Protein AF-A0A9X4FIJ9-F1 (afdb_monomer_lite)

Foldseek 3Di:
DDPVVVVVVVVVCVPVVVVVVVVVVVVVVVVVVVVVVVVVVVVVVVVVVVVVVVVVVVVVVVLVVVLCPDPLVVPDDPQADACPPPDDDDDDQCPGDPSSNSSQVSQVVVCVVCVVDPGRKDADPNRHIHD

Radius of gyration: 35.22 Å; chains: 1; bounding box: 69×23×96 Å

Organism: NCBI:txid28171

Secondary structure (DSSP, 8-state):
--HHHHHHHHHHHHHHHHHHHHHHHHHHHHHHHHHHHHHHHHHHHHHHHHHHHHHHHHHHHHHHHHHHTSTTGGG--TTSPB-TTS-S----TTTS-HHHHHHHHHHHHHHHH-TT-S---EE-TTSBEE-

pLDDT: mean 93.38, std 5.25, range [64.75, 98.62]

Sequence (131 aa):
MKIKSKLLLGLVSATIIPVAIVSTVMVMNLRAQAVGDFIERSHGEMSQVDNAIAIYFSGIEQNVKMLANSPSLQKVDSSITQYIDKQSVTMTPDQNGIVERGIYQQLDLMGKSHKGYAYVYMGTREGGYIQ

Structure (mmCIF, N/CA/C/O backbone):
data_AF-A0A9X4FIJ9-F1
#
_entry.id   AF-A0A9X4FIJ9-F1
#
loop_
_atom_site.group_PDB
_atom_site.id
_atom_site.type_symbol
_atom_site.label_atom_id
_atom_site.label_alt_id
_atom_site.label_comp_id
_atom_site.label_asym_id
_atom_site.label_entity_id
_atom_site.label_seq_id
_atom_site.pdbx_PDB_ins_code
_atom_site.Cartn_x
_atom_site.Cartn_y
_atom_site.Cartn_z
_atom_site.occupancy
_atom_site.B_iso_or_equiv
_atom_site.auth_seq_id
_atom_site.auth_comp_id
_atom_site.auth_asym_id
_atom_site.auth_atom_id
_atom_site.pdbx_PDB_model_num
ATOM 1 N N . MET A 1 1 ? -48.982 -4.668 54.105 1.00 64.75 1 MET A N 1
ATOM 2 C CA . MET A 1 1 ? -47.579 -5.043 54.424 1.00 64.75 1 MET A CA 1
ATOM 3 C C . MET A 1 1 ? -47.303 -4.786 55.902 1.00 64.75 1 MET A C 1
ATOM 5 O O . MET A 1 1 ? -47.735 -3.756 56.403 1.00 64.75 1 MET A O 1
ATOM 9 N N . LYS A 1 2 ? -46.610 -5.695 56.604 1.00 86.56 2 LYS A N 1
ATOM 10 C CA . LYS A 1 2 ? -46.234 -5.514 58.023 1.00 86.56 2 LYS A CA 1
ATOM 11 C C . LYS A 1 2 ? -45.117 -4.460 58.151 1.00 86.56 2 LYS A C 1
ATOM 13 O O . LYS A 1 2 ? -44.242 -4.410 57.291 1.00 86.56 2 LYS A O 1
ATOM 18 N N . ILE A 1 3 ? -45.102 -3.665 59.225 1.00 85.56 3 ILE A N 1
ATOM 19 C CA . ILE A 1 3 ? -44.111 -2.593 59.495 1.00 85.56 3 ILE A CA 1
ATOM 20 C C . ILE A 1 3 ? -42.654 -3.052 59.330 1.00 85.56 3 ILE A C 1
ATOM 22 O O . ILE A 1 3 ? -41.863 -2.351 58.704 1.00 85.56 3 ILE A O 1
ATOM 26 N N . LYS A 1 4 ? -42.326 -4.270 59.785 1.00 83.06 4 LYS A N 1
ATOM 27 C CA . LYS A 1 4 ? -40.994 -4.872 59.602 1.00 83.06 4 LYS A CA 1
ATOM 28 C C . LYS A 1 4 ? -40.551 -4.907 58.135 1.00 83.06 4 LYS A C 1
ATOM 30 O O . LYS A 1 4 ? -39.404 -4.604 57.848 1.00 83.06 4 LYS A O 1
ATOM 35 N N . SER A 1 5 ? -41.457 -5.226 57.208 1.00 83.81 5 SER A N 1
ATOM 36 C CA . SER A 1 5 ? -41.148 -5.303 55.775 1.00 83.81 5 SER A CA 1
ATOM 37 C C . SER A 1 5 ? -40.903 -3.922 55.161 1.00 83.81 5 SER A C 1
ATOM 39 O O . SER A 1 5 ? -39.988 -3.795 54.359 1.00 83.81 5 SER A O 1
ATOM 41 N N . LYS A 1 6 ? -41.637 -2.877 55.580 1.00 84.81 6 LYS A N 1
ATOM 42 C CA . LYS A 1 6 ? -41.381 -1.489 55.138 1.00 84.81 6 LYS A CA 1
ATOM 43 C C . LYS A 1 6 ? -39.997 -0.995 55.567 1.00 84.81 6 LYS A C 1
ATOM 45 O O . LYS A 1 6 ? -39.301 -0.374 54.772 1.00 84.81 6 LYS A O 1
ATOM 50 N N . LEU A 1 7 ? -39.608 -1.290 56.807 1.00 88.69 7 LEU A N 1
ATOM 51 C CA . LEU A 1 7 ? -38.327 -0.865 57.379 1.00 88.69 7 LEU A CA 1
ATOM 52 C C . LEU A 1 7 ? -37.145 -1.567 56.687 1.00 88.69 7 LEU A C 1
ATOM 54 O O . LEU A 1 7 ? -36.160 -0.923 56.338 1.00 88.69 7 LEU A O 1
ATOM 58 N N . LEU A 1 8 ? -37.296 -2.865 56.401 1.00 91.00 8 LEU A N 1
ATOM 59 C CA . LEU A 1 8 ? -36.307 -3.656 55.662 1.00 91.00 8 LEU A CA 1
ATOM 60 C C . LEU A 1 8 ? -36.167 -3.190 54.206 1.00 91.00 8 LEU A C 1
ATOM 62 O O . LEU A 1 8 ? -35.050 -3.043 53.721 1.00 91.00 8 LEU A O 1
ATOM 66 N N . LEU A 1 9 ? -37.284 -2.900 53.527 1.00 90.94 9 LEU A N 1
ATOM 67 C CA . LEU A 1 9 ? -37.259 -2.382 52.156 1.00 90.94 9 LEU A CA 1
ATOM 68 C C . LEU A 1 9 ? -36.573 -1.015 52.079 1.00 90.94 9 LEU A C 1
ATOM 70 O O . LEU A 1 9 ? -35.780 -0.793 51.170 1.00 90.94 9 LEU A O 1
ATOM 74 N N . GLY A 1 10 ? -36.849 -0.118 53.030 1.00 90.62 10 GLY A N 1
ATOM 75 C CA . GLY A 1 10 ? -36.204 1.195 53.099 1.00 90.62 10 GLY A CA 1
ATOM 76 C C . GLY A 1 10 ? -34.685 1.093 53.254 1.00 90.62 10 GLY A C 1
ATOM 77 O O . GLY A 1 10 ? -33.954 1.738 52.508 1.00 90.62 10 GLY A O 1
ATOM 78 N N . LEU A 1 11 ? -34.213 0.225 54.156 1.00 91.00 11 LEU A N 1
ATOM 79 C CA . LEU A 1 11 ? -32.783 0.005 54.388 1.00 91.00 11 LEU A CA 1
ATOM 80 C C . LEU A 1 11 ? -32.073 -0.583 53.157 1.00 91.00 11 LEU A C 1
ATOM 82 O O . LEU A 1 11 ? -31.005 -0.112 52.779 1.00 91.00 11 LEU A O 1
ATOM 86 N N . VAL A 1 12 ? -32.680 -1.582 52.508 1.00 94.44 12 VAL A N 1
ATOM 87 C CA . VAL A 1 12 ? -32.132 -2.212 51.294 1.00 94.44 12 VAL A CA 1
ATOM 88 C C . VAL A 1 12 ? -32.129 -1.237 50.117 1.00 94.44 12 VAL A C 1
ATOM 90 O O . VAL A 1 12 ? -31.163 -1.164 49.364 1.00 94.44 12 VAL A O 1
ATOM 93 N N . SER A 1 13 ? -33.188 -0.444 49.962 1.00 93.69 13 SER A N 1
ATOM 94 C CA . SER A 1 13 ? -33.275 0.536 48.873 1.00 93.69 13 SER A CA 1
ATOM 95 C C . SER A 1 13 ? -32.238 1.647 49.046 1.00 93.69 13 SER A C 1
ATOM 97 O O . SER A 1 13 ? -31.622 2.065 48.068 1.00 93.69 13 SER A O 1
ATOM 99 N N . ALA A 1 14 ? -31.993 2.081 50.287 1.00 93.88 14 ALA A N 1
ATOM 100 C CA . ALA A 1 14 ? -31.001 3.105 50.603 1.00 93.88 14 ALA A CA 1
ATOM 101 C C . ALA A 1 14 ? -29.564 2.697 50.232 1.00 93.88 14 ALA A C 1
ATOM 103 O O . ALA A 1 14 ? -28.751 3.571 49.945 1.00 93.88 14 ALA A O 1
ATOM 104 N N . THR A 1 15 ? -29.246 1.399 50.199 1.00 93.25 15 THR A N 1
ATOM 105 C CA . THR A 1 15 ? -27.922 0.903 49.788 1.00 93.25 15 THR A CA 1
ATOM 106 C C . THR A 1 15 ? -27.863 0.516 48.312 1.00 93.25 15 THR A C 1
ATOM 108 O O . THR A 1 15 ? -26.871 0.811 47.650 1.00 93.25 15 THR A O 1
ATOM 111 N N . ILE A 1 16 ? -28.918 -0.093 47.761 1.00 96.19 16 ILE A N 1
ATOM 112 C CA . ILE A 1 16 ? -28.929 -0.550 46.363 1.00 96.19 16 ILE A CA 1
ATOM 113 C C . ILE A 1 16 ? -29.019 0.617 45.376 1.00 96.19 16 ILE A C 1
ATOM 115 O O . ILE A 1 16 ? -28.341 0.592 44.351 1.00 96.19 16 ILE A O 1
ATOM 119 N N . ILE A 1 17 ? -29.830 1.642 45.662 1.00 96.44 17 ILE A N 1
ATOM 120 C CA . ILE A 1 17 ? -30.057 2.746 44.716 1.00 96.44 17 ILE A CA 1
ATOM 121 C C . ILE A 1 17 ? -28.755 3.503 44.399 1.00 96.44 17 ILE A C 1
ATOM 123 O O . ILE A 1 17 ? -28.447 3.645 43.215 1.00 96.44 17 ILE A O 1
ATOM 127 N N . PRO A 1 18 ? -27.947 3.944 45.386 1.00 96.25 18 PRO A N 1
ATOM 128 C CA . PRO A 1 18 ? -26.687 4.625 45.094 1.00 96.25 18 PRO A CA 1
ATOM 129 C C . PRO A 1 18 ? -25.722 3.761 44.280 1.00 96.25 18 PRO A C 1
ATOM 131 O O . PRO A 1 18 ? -25.112 4.254 43.334 1.00 96.25 18 PRO A O 1
ATOM 134 N N . VAL A 1 19 ? -25.627 2.463 44.596 1.00 97.00 19 VAL A N 1
ATOM 135 C CA . VAL A 1 19 ? -24.783 1.519 43.849 1.00 97.00 19 VAL A CA 1
ATOM 136 C C . VAL A 1 19 ? -25.252 1.415 42.400 1.00 97.00 19 VAL A C 1
ATOM 138 O O . VAL A 1 19 ? -24.444 1.570 41.491 1.00 97.00 19 VAL A O 1
ATOM 141 N N . ALA A 1 20 ? -26.554 1.237 42.169 1.00 97.31 20 ALA A N 1
ATOM 142 C CA . ALA A 1 20 ? -27.118 1.145 40.826 1.00 97.31 20 ALA A CA 1
ATOM 143 C C . ALA A 1 20 ? -26.866 2.416 39.998 1.00 97.31 20 ALA A C 1
ATOM 145 O O . ALA A 1 20 ? -26.528 2.324 38.815 1.00 97.31 20 ALA A O 1
ATOM 146 N N . ILE A 1 21 ? -26.977 3.598 40.614 1.00 97.81 21 ILE A N 1
ATOM 147 C CA . ILE A 1 21 ? -26.685 4.879 39.958 1.00 97.81 21 ILE A CA 1
ATOM 148 C C . ILE A 1 21 ? -25.208 4.947 39.562 1.00 97.81 21 ILE A C 1
ATOM 150 O O . ILE A 1 21 ? -24.902 5.186 38.393 1.00 97.81 21 ILE A O 1
ATOM 154 N N . VAL A 1 22 ? -24.293 4.693 40.503 1.00 98.00 22 VAL A N 1
ATOM 155 C CA . VAL A 1 22 ? -22.846 4.737 40.242 1.00 98.00 22 VAL A CA 1
ATOM 156 C C . VAL A 1 22 ? -22.458 3.729 39.165 1.00 98.00 22 VAL A C 1
ATOM 158 O O . VAL A 1 22 ? -21.752 4.090 38.227 1.00 98.00 22 VAL A O 1
ATOM 161 N N . SER A 1 23 ? -22.961 2.496 39.241 1.00 98.06 23 SER A N 1
ATOM 162 C CA . SER A 1 23 ? -22.713 1.472 38.225 1.00 98.06 23 SER A CA 1
ATOM 163 C C . SER A 1 23 ? -23.217 1.901 36.849 1.00 98.06 23 SER A C 1
ATOM 165 O O . SER A 1 23 ? -22.506 1.727 35.864 1.00 98.06 23 SER A O 1
ATOM 167 N N . THR A 1 24 ? -24.403 2.507 36.768 1.00 98.12 24 THR A N 1
ATOM 168 C CA . THR A 1 24 ? -24.959 2.981 35.493 1.00 98.12 24 THR A CA 1
ATOM 169 C C . THR A 1 24 ? -24.080 4.070 34.883 1.00 98.12 24 THR A C 1
ATOM 171 O O . THR A 1 24 ? -23.686 3.964 33.723 1.00 98.12 24 THR A O 1
ATOM 174 N N . VAL A 1 25 ? -23.705 5.081 35.671 1.00 98.31 25 VAL A N 1
ATOM 175 C CA . VAL A 1 25 ? -22.826 6.171 35.218 1.00 98.31 25 VAL A CA 1
ATOM 176 C C . VAL A 1 25 ? -21.455 5.636 34.805 1.00 98.31 25 VAL A C 1
ATOM 178 O O . VAL A 1 25 ? -20.925 6.017 33.762 1.00 98.31 25 VAL A O 1
ATOM 181 N N . MET A 1 26 ? -20.892 4.713 35.585 1.00 98.44 26 MET A N 1
ATOM 182 C CA . MET A 1 26 ? -19.613 4.078 35.280 1.00 98.44 26 MET A CA 1
ATOM 183 C C . MET A 1 26 ? -19.667 3.327 33.948 1.00 98.44 26 MET A C 1
ATOM 185 O O . MET A 1 26 ? -18.791 3.518 33.110 1.00 98.44 26 MET A O 1
ATOM 189 N N . VAL A 1 27 ? -20.708 2.523 33.716 1.00 98.31 27 VAL A N 1
ATOM 190 C CA . VAL A 1 27 ? -20.891 1.790 32.454 1.00 98.31 27 VAL A CA 1
ATOM 191 C C . VAL A 1 27 ? -21.053 2.750 31.275 1.00 98.31 27 VAL A C 1
ATOM 193 O O . VAL A 1 27 ? -20.465 2.514 30.220 1.00 98.31 27 VAL A O 1
ATOM 196 N N . MET A 1 28 ? -21.799 3.846 31.440 1.00 98.38 28 MET A N 1
ATOM 197 C CA . MET A 1 28 ? -21.946 4.862 30.392 1.00 98.38 28 MET A CA 1
ATOM 198 C C . MET A 1 28 ? -20.601 5.497 30.023 1.00 98.38 28 MET A C 1
ATOM 200 O O . MET A 1 28 ? -20.278 5.582 28.838 1.00 98.38 28 MET A O 1
ATOM 204 N N . ASN A 1 29 ? -19.797 5.876 31.019 1.00 98.31 29 ASN A N 1
ATOM 205 C CA . ASN A 1 29 ? -18.480 6.474 30.795 1.00 98.31 29 ASN A CA 1
ATOM 206 C C . ASN A 1 29 ? -17.494 5.486 30.170 1.00 98.31 29 ASN A C 1
ATOM 208 O O . ASN A 1 29 ? -16.852 5.820 29.180 1.00 98.31 29 ASN A O 1
ATOM 212 N N . LEU A 1 30 ? -17.416 4.257 30.690 1.00 98.44 30 LEU A N 1
ATOM 213 C CA . LEU A 1 30 ? -16.543 3.222 30.133 1.00 98.44 30 LEU A CA 1
ATOM 214 C C . LEU A 1 30 ? -16.910 2.896 28.688 1.00 98.44 30 LEU A C 1
ATOM 216 O O . LEU A 1 30 ? -16.026 2.710 27.859 1.00 98.44 30 LEU A O 1
ATOM 220 N N . ARG A 1 31 ? -18.206 2.863 28.359 1.00 98.44 31 ARG A N 1
ATOM 221 C CA . ARG A 1 31 ? -18.654 2.643 26.983 1.00 98.44 31 ARG A CA 1
ATOM 222 C C . ARG A 1 31 ? -18.263 3.805 26.074 1.00 98.44 31 ARG A C 1
ATOM 224 O O . ARG A 1 31 ? -17.783 3.559 24.973 1.00 98.44 31 ARG A O 1
ATOM 231 N N . ALA A 1 32 ? -18.470 5.045 26.515 1.00 98.25 32 ALA A N 1
ATOM 232 C CA . ALA A 1 32 ? -18.087 6.224 25.744 1.00 98.25 32 ALA A CA 1
ATOM 233 C C . ALA A 1 32 ? -16.569 6.266 25.502 1.00 98.25 32 ALA A C 1
ATOM 235 O O . ALA A 1 32 ? -16.140 6.476 24.370 1.00 98.25 32 ALA A O 1
ATOM 236 N N . GLN A 1 33 ? -15.775 5.978 26.536 1.00 98.50 33 GLN A N 1
ATOM 237 C CA . GLN A 1 33 ? -14.321 5.894 26.442 1.00 98.50 33 GLN A CA 1
ATOM 238 C C . GLN A 1 33 ? -13.880 4.771 25.502 1.00 98.50 33 GLN A C 1
ATOM 240 O O . GLN A 1 33 ? -13.101 5.018 24.594 1.00 98.50 33 GLN A O 1
ATOM 245 N N . ALA A 1 34 ? -14.431 3.563 25.645 1.00 98.50 34 ALA A N 1
ATOM 246 C CA . ALA A 1 34 ? -14.079 2.436 24.784 1.00 98.50 34 ALA A CA 1
ATOM 247 C C . ALA A 1 34 ? -14.379 2.711 23.300 1.00 98.50 34 ALA A C 1
ATOM 249 O O . ALA A 1 34 ? -13.611 2.305 22.432 1.00 98.50 34 ALA A O 1
ATOM 250 N N . VAL A 1 35 ? -15.479 3.413 22.999 1.00 98.62 35 VAL A N 1
ATOM 251 C CA . VAL A 1 35 ? -15.797 3.839 21.627 1.00 98.62 35 VAL A CA 1
ATOM 252 C C . VAL A 1 35 ? -14.807 4.895 21.135 1.00 98.62 35 VAL A C 1
ATOM 254 O O . VAL A 1 35 ? -14.328 4.781 20.010 1.00 98.62 35 VAL A O 1
ATOM 257 N N . GLY A 1 36 ? -14.478 5.892 21.961 1.00 98.62 36 GLY A N 1
ATOM 258 C CA . GLY A 1 36 ? -13.477 6.909 21.629 1.00 98.62 36 GLY A CA 1
ATOM 259 C C . GLY A 1 36 ? -12.106 6.297 21.339 1.00 98.62 36 GLY A C 1
ATOM 260 O O . GLY A 1 36 ? -11.557 6.511 20.260 1.00 98.62 36 GLY A O 1
ATOM 261 N N . ASP A 1 37 ? -11.618 5.450 22.246 1.00 98.50 37 ASP A N 1
ATOM 262 C CA . ASP A 1 37 ? -10.344 4.740 22.120 1.00 98.50 37 ASP A CA 1
ATOM 263 C C . ASP A 1 37 ? -10.311 3.863 20.859 1.00 98.50 37 ASP A C 1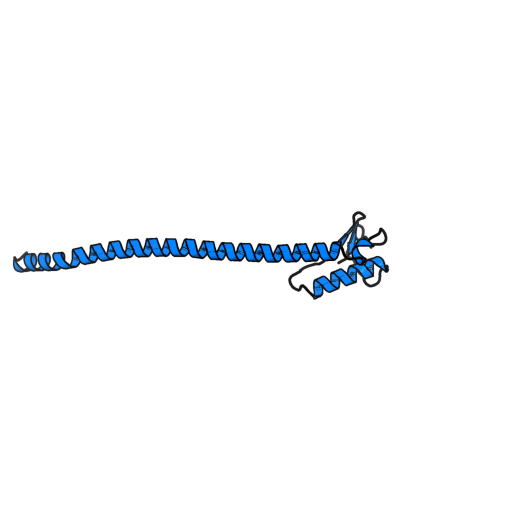
ATOM 265 O O . ASP A 1 37 ? -9.294 3.794 20.169 1.00 98.50 37 ASP A O 1
ATOM 269 N N . PHE A 1 38 ? -11.420 3.188 20.532 1.00 98.50 38 PHE A N 1
ATOM 270 C CA . PHE A 1 38 ? -11.521 2.384 19.314 1.00 98.50 38 PHE A CA 1
ATOM 271 C C . PHE A 1 38 ? -11.409 3.240 18.049 1.00 98.50 38 PHE A C 1
ATOM 273 O O . PHE A 1 38 ? -10.682 2.864 17.130 1.00 98.50 38 PHE A O 1
ATOM 280 N N . ILE A 1 39 ? -12.102 4.382 17.997 1.00 98.38 39 ILE A N 1
ATOM 281 C CA . ILE A 1 39 ? -12.050 5.300 16.851 1.00 98.38 39 ILE A CA 1
ATOM 282 C C . ILE A 1 39 ? -10.634 5.853 16.676 1.00 98.38 39 ILE A C 1
ATOM 284 O O . ILE A 1 39 ? -10.101 5.813 15.569 1.00 98.38 39 ILE A O 1
ATOM 288 N N . GLU A 1 40 ? -10.011 6.329 17.755 1.00 98.44 40 GLU A N 1
ATOM 289 C CA . GLU A 1 40 ? -8.663 6.902 17.712 1.00 98.44 40 GLU A CA 1
ATOM 290 C C . GLU A 1 40 ? -7.626 5.872 17.250 1.00 98.44 40 GLU A C 1
ATOM 292 O O . GLU A 1 40 ? -6.843 6.140 16.336 1.00 98.44 40 GLU A O 1
ATOM 297 N N . ARG A 1 41 ? -7.665 4.659 17.818 1.00 98.19 41 ARG A N 1
ATOM 298 C CA . ARG A 1 41 ? -6.756 3.573 17.428 1.00 98.19 41 ARG A CA 1
ATOM 299 C C . ARG A 1 41 ? -6.970 3.145 15.985 1.00 98.19 41 ARG A C 1
ATOM 301 O O . ARG A 1 41 ? -5.998 3.050 15.244 1.00 98.19 41 ARG A O 1
ATOM 308 N N . SER A 1 42 ? -8.224 2.959 15.571 1.00 98.44 42 SER A N 1
ATOM 309 C CA . SER A 1 42 ? -8.547 2.572 14.194 1.00 98.44 42 SER A CA 1
ATOM 310 C C . SER A 1 42 ? -8.063 3.626 13.201 1.00 98.44 42 SER A C 1
ATOM 312 O O . SER A 1 42 ? -7.466 3.287 12.187 1.00 98.44 42 SER A O 1
ATOM 314 N N . HIS A 1 43 ? -8.249 4.913 13.506 1.00 98.38 43 HIS A N 1
ATOM 315 C CA . HIS A 1 43 ? -7.747 5.997 12.665 1.00 98.38 43 HIS A CA 1
ATOM 316 C C . HIS A 1 43 ? -6.212 6.003 12.587 1.00 98.38 43 HIS A C 1
ATOM 318 O O . HIS A 1 43 ? -5.644 6.170 11.507 1.00 98.38 43 HIS A O 1
ATOM 324 N N . GLY A 1 44 ? -5.529 5.783 13.715 1.00 98.06 44 GLY A N 1
ATOM 325 C CA . GLY A 1 44 ? -4.073 5.648 13.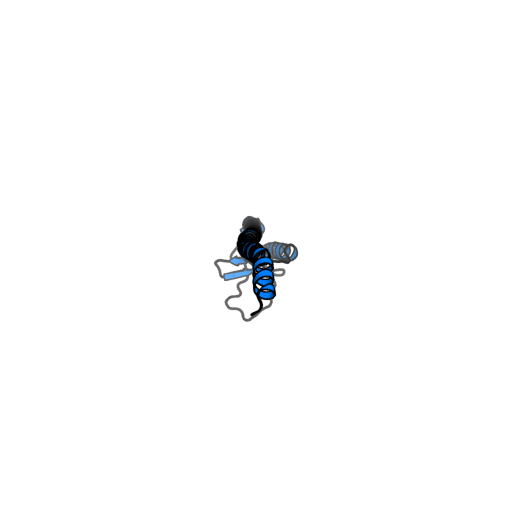755 1.00 98.06 44 GLY A CA 1
ATOM 326 C C . GLY A 1 44 ? -3.561 4.472 12.918 1.00 98.06 44 GLY A C 1
ATOM 327 O O . GLY A 1 44 ? -2.614 4.637 12.151 1.00 98.06 44 GLY A O 1
ATOM 328 N N . GLU A 1 45 ? -4.201 3.305 13.015 1.00 98.31 45 GLU A N 1
ATOM 329 C CA . GLU A 1 45 ? -3.871 2.123 12.207 1.00 98.31 45 GLU A CA 1
ATOM 330 C C . GLU A 1 45 ? -4.133 2.363 10.715 1.00 98.31 45 GLU A C 1
ATOM 332 O O . GLU A 1 45 ? -3.270 2.082 9.884 1.00 98.31 45 GLU A O 1
ATOM 337 N N . MET A 1 46 ? -5.279 2.956 10.363 1.00 98.31 46 MET A N 1
ATOM 338 C CA . MET A 1 46 ? -5.607 3.314 8.979 1.00 98.31 46 MET A CA 1
ATOM 339 C C . MET A 1 46 ? -4.576 4.276 8.382 1.00 98.31 46 MET A C 1
ATOM 341 O O . MET A 1 46 ? -4.145 4.081 7.248 1.00 98.31 46 MET A O 1
ATOM 345 N N . SER A 1 47 ? -4.134 5.278 9.146 1.00 98.31 47 SER A N 1
ATOM 346 C CA . SER A 1 47 ? -3.105 6.222 8.700 1.00 98.31 47 SER A CA 1
ATOM 347 C C . SER A 1 47 ? -1.741 5.551 8.497 1.00 98.31 47 SER A C 1
ATOM 349 O O . SER A 1 47 ? -1.025 5.891 7.556 1.00 98.31 47 SER A O 1
ATOM 351 N N . GLN A 1 48 ? -1.383 4.567 9.327 1.00 98.38 48 GLN A N 1
ATOM 352 C CA . GLN A 1 48 ? -0.156 3.786 9.133 1.00 98.38 48 GLN A CA 1
ATOM 353 C C . GLN A 1 48 ? -0.221 2.929 7.865 1.00 98.38 48 GLN A C 1
ATOM 355 O O . GLN A 1 48 ? 0.756 2.870 7.118 1.00 98.38 48 GLN A O 1
ATOM 360 N N . VAL A 1 49 ? -1.367 2.298 7.592 1.00 98.50 49 VAL A N 1
ATOM 361 C CA . VAL A 1 49 ? -1.583 1.530 6.356 1.00 98.50 49 VAL A CA 1
ATOM 362 C C . VAL A 1 49 ? -1.499 2.438 5.129 1.00 98.50 49 VAL A C 1
ATOM 364 O O . VAL A 1 49 ? -0.812 2.092 4.170 1.00 98.50 49 VAL A O 1
ATOM 367 N N . ASP A 1 50 ? -2.135 3.610 5.168 1.00 98.38 50 ASP A N 1
ATOM 368 C CA . ASP A 1 50 ? -2.059 4.606 4.092 1.00 98.38 50 ASP A CA 1
ATOM 369 C C . ASP A 1 50 ? -0.608 5.032 3.815 1.00 98.38 50 ASP A C 1
ATOM 371 O O . ASP A 1 50 ? -0.139 4.994 2.676 1.00 98.38 50 ASP A O 1
ATOM 375 N N . ASN A 1 51 ? 0.158 5.318 4.871 1.00 98.25 51 ASN A N 1
ATOM 376 C CA . ASN A 1 51 ? 1.573 5.650 4.746 1.00 98.25 51 ASN A CA 1
ATOM 377 C C . ASN A 1 51 ? 2.391 4.499 4.130 1.00 98.25 51 ASN A C 1
ATOM 379 O O . ASN A 1 51 ? 3.214 4.729 3.242 1.00 98.25 51 ASN A O 1
ATOM 383 N N . ALA A 1 52 ? 2.132 3.256 4.542 1.00 98.31 52 ALA A N 1
ATOM 384 C CA . ALA A 1 52 ? 2.797 2.083 3.982 1.00 98.31 52 ALA A CA 1
ATOM 385 C C . ALA A 1 52 ? 2.494 1.908 2.482 1.00 98.31 52 ALA A C 1
ATOM 387 O O . ALA A 1 52 ? 3.403 1.612 1.702 1.00 98.31 52 ALA A O 1
ATOM 388 N N . ILE A 1 53 ? 1.247 2.145 2.060 1.00 97.81 53 ILE A N 1
ATOM 389 C CA . ILE A 1 53 ? 0.850 2.136 0.645 1.00 97.81 53 ILE A CA 1
ATOM 390 C C . ILE A 1 53 ? 1.582 3.244 -0.123 1.00 97.81 53 ILE A C 1
ATOM 392 O O . ILE A 1 53 ? 2.130 2.987 -1.198 1.00 97.81 53 ILE A O 1
ATOM 396 N N . ALA A 1 54 ? 1.654 4.456 0.431 1.00 98.25 54 ALA A N 1
ATOM 397 C CA . ALA A 1 54 ? 2.368 5.569 -0.188 1.00 98.25 54 ALA A CA 1
ATOM 398 C C . ALA A 1 54 ? 3.868 5.271 -0.367 1.00 98.25 54 ALA A C 1
ATOM 400 O O . ALA A 1 54 ? 4.422 5.512 -1.441 1.00 98.25 54 ALA A O 1
ATOM 401 N N . ILE A 1 55 ? 4.525 4.689 0.643 1.00 97.81 55 ILE A N 1
ATOM 402 C CA . ILE A 1 55 ? 5.929 4.255 0.556 1.00 97.81 55 ILE A CA 1
ATOM 403 C C . ILE A 1 55 ? 6.100 3.187 -0.529 1.00 97.81 55 ILE A C 1
ATOM 405 O O . ILE A 1 55 ? 7.032 3.271 -1.330 1.00 97.81 55 ILE A O 1
ATOM 409 N N . TYR A 1 56 ? 5.196 2.207 -0.590 1.00 96.12 56 TYR A N 1
ATOM 410 C CA . TYR A 1 56 ? 5.236 1.152 -1.601 1.00 96.12 56 TYR A CA 1
ATOM 411 C C . TYR A 1 56 ? 5.166 1.720 -3.028 1.00 96.12 56 TYR A C 1
ATOM 413 O O . TYR A 1 56 ? 6.016 1.399 -3.862 1.00 96.12 56 TYR A O 1
ATOM 421 N N . PHE A 1 57 ? 4.216 2.622 -3.301 1.00 96.69 57 PHE A N 1
ATOM 422 C CA . PHE A 1 57 ? 4.102 3.267 -4.612 1.00 96.69 57 PHE A CA 1
ATOM 423 C C . PHE A 1 57 ? 5.253 4.229 -4.917 1.00 96.69 57 PHE A C 1
ATOM 425 O O . PHE A 1 57 ? 5.705 4.276 -6.058 1.00 96.69 57 PHE A O 1
ATOM 432 N N . SER A 1 58 ? 5.786 4.934 -3.917 1.00 98.12 58 SER A N 1
ATOM 433 C CA . SER A 1 58 ? 6.996 5.749 -4.083 1.00 98.12 58 SER A CA 1
ATOM 434 C C . SER A 1 58 ? 8.198 4.891 -4.496 1.00 98.12 58 SER A C 1
ATOM 436 O O . SER A 1 58 ? 8.960 5.272 -5.384 1.00 98.12 58 SER A O 1
ATOM 438 N N . GLY A 1 59 ? 8.335 3.685 -3.935 1.00 96.62 59 GLY A N 1
ATOM 439 C CA . GLY A 1 59 ? 9.343 2.713 -4.368 1.00 96.62 59 GLY A CA 1
ATOM 440 C C . GLY A 1 59 ? 9.157 2.277 -5.825 1.00 96.62 59 GLY A C 1
ATOM 441 O O . GLY A 1 59 ? 10.124 2.243 -6.586 1.00 96.62 59 GLY A O 1
ATOM 442 N N . ILE A 1 60 ? 7.913 2.013 -6.248 1.00 96.50 60 ILE A N 1
ATOM 443 C CA . ILE A 1 60 ? 7.595 1.728 -7.659 1.00 96.50 60 ILE A CA 1
ATOM 444 C C . ILE A 1 60 ? 7.999 2.905 -8.552 1.00 96.50 60 ILE A C 1
ATOM 446 O O . ILE A 1 60 ? 8.675 2.705 -9.558 1.00 96.50 60 ILE A O 1
ATOM 450 N N . GLU A 1 61 ? 7.633 4.132 -8.181 1.00 97.56 61 GLU A N 1
ATOM 451 C CA . GLU A 1 61 ? 7.968 5.339 -8.939 1.00 97.56 61 GLU A CA 1
ATOM 452 C C . GLU A 1 61 ? 9.486 5.511 -9.094 1.00 97.56 61 GLU A C 1
ATOM 454 O O . GLU A 1 61 ? 9.975 5.788 -10.191 1.00 97.56 61 GLU A O 1
ATOM 459 N N . GLN A 1 62 ? 10.246 5.312 -8.016 1.00 97.62 62 GLN A N 1
ATOM 460 C CA . GLN A 1 62 ? 11.707 5.389 -8.035 1.00 97.62 62 GLN A CA 1
ATOM 461 C C . GLN A 1 62 ? 12.319 4.330 -8.959 1.00 97.62 62 GLN A C 1
ATOM 463 O O . GLN A 1 62 ? 13.198 4.656 -9.758 1.00 97.62 62 GLN A O 1
ATOM 468 N N . ASN A 1 63 ? 11.817 3.095 -8.920 1.00 96.12 63 ASN A N 1
ATOM 469 C CA . ASN A 1 63 ? 12.262 2.021 -9.807 1.00 96.12 63 ASN A CA 1
ATOM 470 C C . ASN A 1 63 ? 11.939 2.307 -11.280 1.00 96.12 63 ASN A C 1
ATOM 472 O O . ASN A 1 63 ? 12.792 2.110 -12.147 1.00 96.12 63 ASN A O 1
ATOM 476 N N . VAL A 1 64 ? 10.745 2.832 -11.574 1.00 95.75 64 VAL A N 1
ATOM 477 C CA . VAL A 1 64 ? 10.366 3.258 -12.931 1.00 95.75 64 VAL A CA 1
ATOM 478 C C . VAL A 1 64 ? 11.270 4.394 -13.410 1.00 95.75 64 VAL A C 1
ATOM 480 O O . VAL A 1 64 ? 11.770 4.338 -14.532 1.00 95.75 64 VAL A O 1
ATOM 483 N N . LYS A 1 65 ? 11.551 5.395 -12.567 1.00 96.69 65 LYS A N 1
ATOM 484 C CA . LYS A 1 65 ? 12.495 6.480 -12.885 1.00 96.69 65 LYS A CA 1
ATOM 485 C C . LYS A 1 65 ? 13.906 5.956 -13.136 1.00 96.69 65 LYS A C 1
ATOM 487 O O . LYS A 1 65 ? 14.565 6.412 -14.067 1.00 96.69 65 LYS A O 1
ATOM 492 N N . MET A 1 66 ? 14.377 5.003 -12.335 1.00 95.25 66 MET A N 1
ATOM 493 C CA . MET A 1 66 ? 15.681 4.370 -12.532 1.00 95.25 66 MET A CA 1
ATOM 494 C C . MET A 1 66 ? 15.746 3.657 -13.888 1.00 95.25 66 MET A C 1
ATOM 496 O O . MET A 1 66 ? 16.693 3.873 -14.642 1.00 95.25 66 MET A O 1
ATOM 500 N N . LEU A 1 67 ? 14.726 2.861 -14.226 1.00 94.69 67 LEU A N 1
ATOM 501 C CA . LEU A 1 67 ? 14.621 2.193 -15.523 1.00 94.69 67 LEU A CA 1
ATOM 502 C C . LEU A 1 67 ? 14.587 3.204 -16.672 1.00 94.69 67 LEU A C 1
ATOM 504 O O . LEU A 1 67 ? 15.387 3.095 -17.602 1.00 94.69 67 LEU A O 1
ATOM 508 N N . ALA A 1 68 ? 13.725 4.218 -16.587 1.00 93.88 68 ALA A N 1
ATOM 509 C CA . ALA A 1 68 ? 13.595 5.258 -17.602 1.00 93.88 68 ALA A CA 1
ATOM 510 C C . ALA A 1 68 ? 14.916 6.004 -17.850 1.00 93.88 68 ALA A C 1
ATOM 512 O O . ALA A 1 68 ? 15.219 6.333 -18.991 1.00 93.88 68 ALA A O 1
ATOM 513 N N . ASN A 1 69 ? 15.729 6.224 -16.814 1.00 94.25 69 ASN A N 1
ATOM 514 C CA . ASN A 1 69 ? 17.040 6.868 -16.932 1.00 94.25 69 ASN A CA 1
ATOM 515 C C . ASN A 1 69 ? 18.181 5.899 -17.294 1.00 94.25 69 ASN A C 1
ATOM 517 O O . ASN A 1 69 ? 19.330 6.325 -17.420 1.00 94.25 69 ASN A O 1
ATOM 521 N N . SER A 1 70 ? 17.907 4.601 -17.454 1.00 93.50 70 SER A N 1
ATOM 522 C CA . SER A 1 70 ? 18.944 3.626 -17.787 1.00 93.50 70 SER A CA 1
ATOM 523 C C . SER A 1 70 ? 19.421 3.784 -19.242 1.00 93.50 70 SER A C 1
A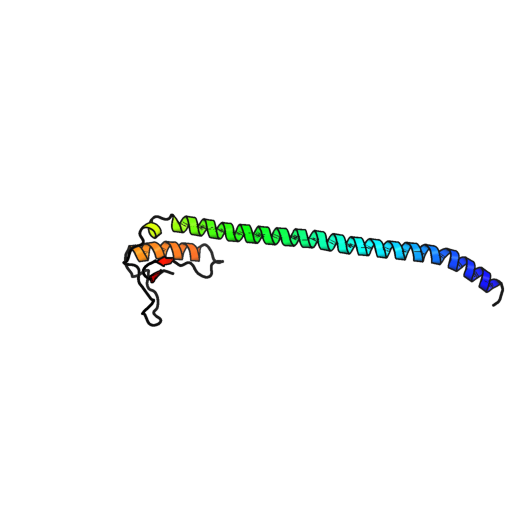TOM 525 O O . SER A 1 70 ? 18.606 4.001 -20.147 1.00 93.50 70 SER A O 1
ATOM 527 N N . PRO A 1 71 ? 20.727 3.611 -19.525 1.00 91.88 71 PRO A N 1
ATOM 528 C CA . PRO A 1 71 ? 21.248 3.743 -20.885 1.00 91.88 71 PRO A CA 1
ATOM 529 C C . PRO A 1 71 ? 20.630 2.773 -21.899 1.00 91.88 71 PRO A C 1
ATOM 531 O O . PRO A 1 71 ? 20.602 3.083 -23.085 1.00 91.88 71 PRO A O 1
ATOM 534 N N . SER A 1 72 ? 20.160 1.599 -21.464 1.00 89.25 72 SER A N 1
ATOM 535 C CA . SER A 1 72 ? 19.518 0.622 -22.354 1.00 89.25 72 SER A CA 1
ATOM 536 C C . SER A 1 72 ? 18.150 1.102 -22.833 1.00 89.25 72 SER A C 1
ATOM 538 O O . SER A 1 72 ? 17.855 0.995 -24.017 1.00 89.25 72 SER A O 1
ATOM 540 N N . LEU A 1 73 ? 17.338 1.672 -21.937 1.00 90.81 73 LEU A N 1
ATOM 541 C CA . LEU A 1 73 ? 15.990 2.150 -22.264 1.00 90.81 73 LEU A CA 1
ATOM 542 C C . LEU A 1 73 ? 16.015 3.476 -23.040 1.00 90.81 73 LEU A C 1
ATOM 544 O O . LEU A 1 73 ? 15.121 3.736 -23.838 1.00 90.81 73 LEU A O 1
ATOM 548 N N . GLN A 1 74 ? 17.071 4.276 -22.879 1.00 91.88 74 GLN A N 1
ATOM 549 C CA . GLN A 1 74 ? 17.299 5.496 -23.665 1.00 91.88 74 GLN A CA 1
ATOM 550 C C . GLN A 1 74 ? 17.710 5.225 -25.124 1.00 91.88 74 GLN A C 1
ATOM 552 O O . GLN A 1 74 ? 17.661 6.128 -25.952 1.00 91.88 74 GLN A O 1
ATOM 557 N N . LYS A 1 75 ? 18.112 3.990 -25.454 1.00 90.75 75 LYS A N 1
ATOM 558 C CA . LYS A 1 75 ? 18.469 3.571 -26.822 1.00 90.75 75 LYS A CA 1
ATOM 559 C C . LYS A 1 75 ? 17.277 3.057 -27.629 1.00 90.75 75 LYS A C 1
ATOM 561 O O . LYS A 1 75 ? 17.488 2.505 -28.702 1.00 90.75 75 LYS A O 1
ATOM 566 N N . VAL A 1 76 ? 16.057 3.190 -27.106 1.00 90.62 76 VAL A N 1
ATOM 567 C CA . VAL A 1 76 ? 14.842 2.752 -27.795 1.00 90.62 76 VAL A CA 1
ATOM 568 C C . VAL A 1 76 ? 14.738 3.404 -29.176 1.00 90.62 76 VAL A C 1
ATOM 570 O O . VAL A 1 76 ? 14.927 4.611 -29.327 1.00 90.62 76 VAL A O 1
ATOM 573 N N . ASP A 1 77 ? 14.444 2.593 -30.183 1.00 89.62 77 ASP A N 1
ATOM 574 C CA . ASP A 1 77 ? 14.313 3.010 -31.575 1.00 89.62 77 ASP A CA 1
ATOM 575 C C . ASP A 1 77 ? 13.138 2.279 -32.253 1.00 89.62 77 ASP A C 1
ATOM 577 O O . ASP A 1 77 ? 12.352 1.581 -31.605 1.00 89.62 77 ASP A O 1
ATOM 581 N N . SER A 1 78 ? 12.999 2.455 -33.565 1.00 90.31 78 SER A N 1
ATOM 582 C CA . SER A 1 78 ? 11.953 1.827 -34.377 1.00 90.31 78 SER A CA 1
ATOM 583 C C . SER A 1 78 ? 12.176 0.334 -34.652 1.00 90.31 78 SER A C 1
ATOM 585 O O . SER A 1 78 ? 11.332 -0.310 -35.272 1.00 90.31 78 SER A O 1
ATOM 587 N N . SER A 1 79 ? 13.297 -0.248 -34.199 1.00 90.56 79 SER A N 1
ATOM 588 C CA . SER A 1 79 ? 13.597 -1.674 -34.393 1.00 90.56 79 SER A CA 1
ATOM 589 C C . SER A 1 79 ? 12.859 -2.591 -33.415 1.00 90.56 79 SER A C 1
ATOM 591 O O . SER A 1 79 ? 12.880 -3.810 -33.592 1.00 90.56 79 SER A O 1
ATOM 593 N N . ILE A 1 80 ? 12.201 -2.022 -32.398 1.00 93.50 80 ILE A N 1
ATOM 594 C CA . ILE A 1 80 ? 11.458 -2.787 -31.396 1.00 93.50 80 ILE A CA 1
ATOM 595 C C . ILE A 1 80 ? 10.267 -3.498 -32.032 1.00 93.50 80 ILE A C 1
ATOM 597 O O . ILE A 1 80 ? 9.440 -2.892 -32.717 1.00 93.50 80 ILE A O 1
ATOM 601 N N . THR A 1 81 ? 10.148 -4.791 -31.743 1.00 92.38 81 THR A N 1
ATOM 602 C CA . THR A 1 81 ? 9.092 -5.635 -32.293 1.00 92.38 81 THR A CA 1
ATOM 603 C C . THR A 1 81 ? 7.696 -5.117 -31.939 1.00 92.38 81 THR A C 1
ATOM 605 O O . THR A 1 81 ? 7.351 -4.916 -30.773 1.00 92.38 81 THR A O 1
ATOM 608 N N . GLN A 1 82 ? 6.865 -4.952 -32.967 1.00 91.62 82 GLN A N 1
ATOM 609 C CA . GLN A 1 82 ? 5.450 -4.612 -32.835 1.00 91.62 82 GLN A CA 1
ATOM 610 C C . GLN A 1 82 ? 4.590 -5.880 -32.820 1.00 91.62 82 GLN A C 1
ATOM 612 O O . GLN A 1 82 ? 4.872 -6.855 -33.532 1.00 91.62 82 GLN A O 1
ATOM 617 N N . TYR A 1 83 ? 3.526 -5.849 -32.019 1.00 88.31 83 TYR A N 1
ATOM 618 C CA . TYR A 1 83 ? 2.591 -6.968 -31.846 1.00 88.31 83 TYR A CA 1
ATOM 619 C C . TYR A 1 83 ? 1.130 -6.590 -32.138 1.00 88.31 83 TYR A C 1
ATOM 621 O O . TYR A 1 83 ? 0.266 -7.454 -32.058 1.00 88.31 83 TYR A O 1
ATOM 629 N N . ILE A 1 84 ? 0.857 -5.333 -32.513 1.00 86.38 84 ILE A N 1
ATOM 630 C CA . ILE A 1 84 ? -0.501 -4.802 -32.745 1.00 86.38 84 ILE A CA 1
ATOM 631 C C . ILE A 1 84 ? -1.249 -5.594 -33.830 1.00 86.38 84 ILE A C 1
ATOM 633 O O . ILE A 1 84 ? -2.418 -5.921 -33.645 1.00 86.38 84 ILE A O 1
ATOM 637 N N . ASP A 1 85 ? -0.560 -5.960 -34.913 1.00 83.81 85 ASP A N 1
ATOM 638 C CA . ASP A 1 85 ? -1.158 -6.657 -36.062 1.00 83.81 85 ASP A CA 1
ATOM 639 C C . ASP A 1 85 ? -0.877 -8.171 -36.074 1.00 83.81 85 ASP A C 1
ATOM 641 O O . ASP A 1 85 ? -1.139 -8.858 -37.065 1.00 83.81 85 ASP A O 1
ATOM 645 N N . LYS A 1 86 ? -0.302 -8.719 -34.994 1.00 80.56 86 LYS A N 1
ATOM 646 C CA . LYS A 1 86 ? 0.078 -10.135 -34.921 1.00 80.56 86 LYS A CA 1
ATOM 647 C C . LYS A 1 86 ? -0.989 -10.947 -34.193 1.00 80.56 86 LYS A C 1
ATOM 649 O O . LYS A 1 86 ? -1.518 -10.538 -33.164 1.00 80.56 86 LYS A O 1
ATOM 654 N N . GLN A 1 87 ? -1.259 -12.152 -34.696 1.00 77.81 87 GLN A N 1
ATOM 655 C CA . GLN A 1 87 ? -1.976 -13.166 -33.921 1.00 77.81 87 GLN A CA 1
ATOM 656 C C . GLN A 1 87 ? -1.159 -13.505 -32.661 1.00 77.81 87 GLN A C 1
ATOM 658 O O . GLN A 1 87 ? 0.045 -13.272 -32.649 1.00 77.81 87 GLN A O 1
ATOM 663 N N . SER A 1 88 ? -1.790 -14.026 -31.603 1.00 77.69 88 SER A N 1
ATOM 664 C CA . SER A 1 88 ? -1.120 -14.304 -30.321 1.00 77.69 88 SER A CA 1
ATOM 665 C C . SER A 1 88 ? 0.154 -15.137 -30.522 1.00 77.69 88 SER A C 1
ATOM 667 O O . SER A 1 88 ? 0.086 -16.342 -30.757 1.00 77.69 88 SER A O 1
ATOM 669 N N . VAL A 1 89 ? 1.312 -14.481 -30.438 1.00 83.12 89 VAL A N 1
ATOM 670 C CA . VAL A 1 89 ? 2.642 -15.071 -30.620 1.00 83.12 89 VAL A CA 1
ATOM 671 C C . VAL A 1 89 ? 3.424 -14.975 -29.321 1.00 83.12 89 VAL A C 1
ATOM 673 O O . VAL A 1 89 ? 3.293 -14.010 -28.569 1.00 83.12 89 VAL A O 1
ATOM 676 N N . THR A 1 90 ? 4.261 -15.974 -29.060 1.00 85.38 90 THR A N 1
ATOM 677 C CA . THR A 1 90 ? 5.229 -15.914 -27.966 1.00 85.38 90 THR A CA 1
ATOM 678 C C . THR A 1 90 ? 6.260 -14.828 -28.264 1.00 85.38 90 THR A C 1
ATOM 680 O O . THR A 1 90 ? 6.843 -14.807 -29.347 1.00 85.38 90 THR A O 1
ATOM 683 N N . MET A 1 91 ? 6.477 -13.924 -27.308 1.00 86.38 91 MET A N 1
ATOM 684 C CA . MET A 1 91 ? 7.515 -12.899 -27.408 1.00 86.38 91 MET A CA 1
ATOM 685 C C . MET A 1 91 ? 8.901 -13.542 -27.272 1.00 86.38 91 MET A C 1
ATOM 687 O O . MET A 1 91 ? 9.103 -14.395 -26.409 1.00 86.38 91 MET A O 1
ATOM 691 N N . THR A 1 92 ? 9.854 -13.118 -28.103 1.00 90.75 92 THR A N 1
ATOM 692 C CA . THR A 1 92 ? 11.253 -13.593 -28.084 1.00 90.75 92 THR A CA 1
ATOM 693 C C . THR A 1 92 ? 12.253 -12.427 -28.033 1.00 90.75 92 THR A C 1
ATOM 695 O O . THR A 1 92 ? 13.147 -12.335 -28.881 1.00 90.75 92 THR A O 1
ATOM 698 N N . PRO A 1 93 ? 12.107 -11.481 -27.086 1.00 88.88 93 PRO A N 1
ATOM 699 C CA . PRO A 1 93 ? 12.921 -10.264 -27.054 1.00 88.88 93 PRO A CA 1
ATOM 700 C C . PRO A 1 93 ? 14.410 -10.549 -26.794 1.00 88.88 93 PRO A C 1
ATOM 702 O O . PRO A 1 93 ? 15.285 -9.778 -27.183 1.00 88.88 93 PRO A O 1
ATOM 705 N N . ASP A 1 94 ? 14.719 -11.700 -26.201 1.00 88.94 94 ASP A N 1
ATOM 706 C CA . ASP A 1 94 ? 16.060 -12.246 -26.022 1.00 88.94 94 ASP A CA 1
ATOM 707 C C . ASP A 1 94 ? 16.716 -12.694 -27.338 1.00 88.94 94 ASP A C 1
ATOM 709 O O . ASP A 1 94 ? 17.941 -12.763 -27.423 1.00 88.94 94 ASP A O 1
ATOM 713 N N . GLN A 1 95 ? 15.944 -12.969 -28.386 1.00 89.31 95 GLN A N 1
ATOM 714 C CA . GLN A 1 95 ? 16.437 -13.409 -29.697 1.00 89.31 95 GLN A CA 1
ATOM 715 C C . GLN A 1 95 ? 16.427 -12.283 -30.738 1.00 89.31 95 GLN A C 1
ATOM 717 O O . GLN A 1 95 ? 17.073 -12.410 -31.778 1.00 89.31 95 GLN A O 1
ATOM 722 N N . ASN A 1 96 ? 15.774 -11.166 -30.419 1.00 89.31 96 ASN A N 1
ATOM 723 C CA . ASN A 1 96 ? 15.621 -10.010 -31.294 1.00 89.31 96 ASN A CA 1
ATOM 724 C C . ASN A 1 96 ? 16.898 -9.139 -31.348 1.00 89.31 96 ASN A C 1
ATOM 726 O O . ASN A 1 96 ? 18.002 -9.565 -30.979 1.00 89.31 96 ASN A O 1
ATOM 730 N N . GLY A 1 97 ? 16.769 -7.917 -31.878 1.00 89.94 97 GLY A N 1
ATOM 731 C CA . GLY A 1 97 ? 17.878 -6.976 -32.051 1.00 89.94 97 GLY A CA 1
ATOM 732 C C . GLY A 1 97 ? 18.607 -6.633 -30.744 1.00 89.94 97 GLY A C 1
ATOM 733 O O . GLY A 1 97 ? 18.076 -6.791 -29.646 1.00 89.94 97 GLY A O 1
ATOM 734 N N . ILE A 1 98 ? 19.840 -6.122 -30.858 1.00 91.31 98 ILE A N 1
ATOM 735 C CA . ILE A 1 98 ? 20.696 -5.780 -29.701 1.00 91.31 98 ILE A CA 1
ATOM 736 C C . ILE A 1 98 ? 19.998 -4.784 -28.758 1.00 91.31 98 ILE A C 1
ATOM 738 O O . ILE A 1 98 ? 20.126 -4.908 -27.540 1.00 91.31 98 ILE A O 1
ATOM 742 N N . VAL A 1 99 ? 19.250 -3.825 -29.315 1.00 93.00 99 VAL A N 1
ATOM 743 C CA . VAL A 1 99 ? 18.488 -2.827 -28.551 1.00 93.00 99 VAL A CA 1
ATOM 744 C C . VAL A 1 99 ? 17.367 -3.496 -27.752 1.00 93.00 99 VAL A C 1
ATOM 746 O O . VAL A 1 99 ? 17.326 -3.353 -26.531 1.00 93.00 99 VAL A O 1
ATOM 749 N N . GLU A 1 100 ? 16.515 -4.289 -28.408 1.00 94.62 100 GLU A N 1
ATOM 750 C CA . GLU A 1 100 ? 15.393 -4.984 -27.761 1.00 94.62 100 GLU A CA 1
ATOM 751 C C . GLU A 1 100 ? 15.870 -5.943 -26.660 1.00 94.62 100 GLU A C 1
ATOM 753 O O . GLU A 1 100 ? 15.383 -5.879 -25.530 1.00 94.62 100 GLU A O 1
ATOM 758 N N . ARG A 1 101 ? 16.903 -6.750 -26.943 1.00 93.94 101 ARG A N 1
ATOM 759 C CA . ARG A 1 101 ? 17.521 -7.655 -25.963 1.00 93.94 101 ARG A CA 1
ATOM 760 C C . ARG A 1 101 ? 18.056 -6.901 -24.746 1.00 93.94 101 ARG A C 1
ATOM 762 O O . ARG A 1 101 ? 17.867 -7.345 -23.615 1.00 93.94 101 ARG A O 1
ATOM 769 N N . GLY A 1 102 ? 18.738 -5.776 -24.964 1.00 93.44 102 GLY A N 1
ATOM 770 C CA . GLY A 1 102 ? 19.317 -4.971 -23.887 1.00 93.44 102 GLY A CA 1
ATOM 771 C C . GLY A 1 102 ? 18.263 -4.328 -22.984 1.00 93.44 102 GLY A C 1
ATOM 772 O O . GLY A 1 102 ? 18.482 -4.216 -21.778 1.00 93.44 102 GLY A O 1
ATOM 773 N N . ILE A 1 103 ? 17.117 -3.934 -23.549 1.00 94.88 103 ILE A N 1
ATOM 774 C CA . ILE A 1 103 ? 15.965 -3.441 -22.785 1.00 94.88 103 ILE A CA 1
ATOM 775 C C . ILE A 1 103 ? 15.329 -4.591 -22.000 1.00 94.88 103 ILE A C 1
ATOM 777 O O . ILE A 1 103 ? 15.177 -4.481 -20.785 1.00 94.88 103 ILE A O 1
ATOM 781 N N . TYR A 1 104 ? 15.042 -5.715 -22.660 1.00 95.31 104 TYR A N 1
ATOM 782 C CA . TYR A 1 104 ? 14.447 -6.893 -22.028 1.00 95.31 104 TYR A CA 1
ATOM 783 C C . TYR A 1 104 ? 15.247 -7.385 -20.822 1.00 95.31 104 TYR A C 1
ATOM 785 O O . TYR A 1 104 ? 14.672 -7.620 -19.769 1.00 95.31 104 TYR A O 1
ATOM 793 N N . GLN A 1 105 ? 16.577 -7.452 -20.918 1.00 94.81 105 GLN A N 1
ATOM 794 C CA . GLN A 1 105 ? 17.425 -7.863 -19.793 1.00 94.81 105 GLN A CA 1
ATOM 795 C C . GLN A 1 105 ? 17.253 -6.979 -18.546 1.00 94.81 105 GLN A C 1
ATOM 797 O O . GLN A 1 105 ? 17.330 -7.482 -17.426 1.00 94.81 105 GLN A O 1
ATOM 802 N N . GLN A 1 106 ? 17.015 -5.674 -18.715 1.00 94.81 106 GLN A N 1
ATOM 803 C CA . GLN A 1 106 ? 16.757 -4.764 -17.592 1.00 94.81 106 GLN A CA 1
ATOM 804 C C . GLN A 1 106 ? 15.361 -4.985 -16.998 1.00 94.81 106 GLN A C 1
ATOM 806 O O . GLN A 1 106 ? 15.209 -4.990 -15.775 1.00 94.81 106 GLN A O 1
ATOM 811 N N . LEU A 1 107 ? 14.353 -5.196 -17.851 1.00 95.12 107 LEU A N 1
ATOM 812 C CA . LEU A 1 107 ? 12.979 -5.472 -17.420 1.00 95.12 107 LEU A CA 1
ATOM 813 C C . LEU A 1 107 ? 12.883 -6.831 -16.702 1.00 95.12 107 LEU A C 1
ATOM 815 O O . LEU A 1 107 ? 12.319 -6.905 -15.612 1.00 95.12 107 LEU A O 1
ATOM 819 N N . ASP A 1 108 ? 13.522 -7.871 -17.241 1.00 94.75 108 ASP A N 1
ATOM 820 C CA . ASP A 1 108 ? 13.609 -9.212 -16.650 1.00 94.75 108 ASP A CA 1
ATOM 821 C C . ASP A 1 108 ? 14.346 -9.194 -15.302 1.00 94.75 108 ASP A C 1
ATOM 823 O O . ASP A 1 108 ? 13.878 -9.780 -14.322 1.00 94.75 108 ASP A O 1
ATOM 827 N N . LEU A 1 109 ? 15.460 -8.456 -15.198 1.00 94.19 109 LEU A N 1
ATOM 828 C CA . LEU A 1 109 ? 16.160 -8.271 -13.923 1.00 94.19 109 LEU A CA 1
ATOM 829 C C . LEU A 1 109 ? 15.269 -7.572 -12.884 1.00 94.19 109 LEU A C 1
ATOM 831 O O . LEU A 1 109 ? 15.258 -7.966 -11.712 1.00 94.19 109 LEU A O 1
ATOM 835 N N . MET A 1 110 ? 14.506 -6.557 -13.297 1.00 95.19 110 MET A N 1
ATOM 836 C CA . MET A 1 110 ? 13.560 -5.866 -12.421 1.00 95.19 110 MET A CA 1
ATOM 837 C C . MET A 1 110 ? 12.451 -6.815 -11.947 1.00 95.19 110 MET A C 1
ATOM 839 O O . MET A 1 110 ? 12.208 -6.913 -10.745 1.00 95.19 110 MET A O 1
ATOM 843 N N . GLY A 1 111 ? 11.834 -7.569 -12.860 1.00 94.81 111 GLY A N 1
ATOM 844 C CA . GLY A 1 111 ? 10.798 -8.551 -12.531 1.00 94.81 111 GLY A CA 1
ATOM 845 C C . GLY A 1 111 ? 11.297 -9.650 -11.586 1.00 94.81 111 GLY A C 1
ATOM 846 O O . GLY A 1 111 ? 10.629 -9.987 -10.609 1.00 94.81 111 GLY A O 1
ATOM 847 N N . LYS A 1 112 ? 12.516 -10.162 -11.801 1.00 94.56 112 LYS A N 1
ATOM 848 C CA . LYS A 1 112 ? 13.135 -11.179 -10.931 1.00 94.56 112 LYS A CA 1
ATOM 849 C C . LYS A 1 112 ? 13.479 -10.654 -9.538 1.00 94.56 112 LYS A C 1
ATOM 851 O O . LYS A 1 112 ? 13.356 -11.394 -8.560 1.00 94.56 112 LYS A O 1
ATOM 856 N N . SER A 1 113 ? 13.924 -9.401 -9.438 1.00 95.69 113 SER A N 1
ATOM 857 C CA . SER A 1 113 ? 14.291 -8.777 -8.157 1.00 95.69 113 SER A CA 1
ATOM 858 C C . SER A 1 113 ? 13.079 -8.295 -7.352 1.00 95.69 113 SER A C 1
ATOM 860 O O . SER A 1 113 ? 13.139 -8.283 -6.124 1.00 95.69 113 SER A O 1
ATOM 862 N N . HIS A 1 114 ? 11.958 -7.981 -8.008 1.00 94.88 114 HIS A N 1
ATOM 863 C CA . HIS A 1 114 ? 10.751 -7.451 -7.374 1.00 94.88 114 HIS A CA 1
ATOM 864 C C . HIS A 1 114 ? 9.554 -8.386 -7.579 1.00 94.88 114 HIS A C 1
ATOM 866 O O . HIS A 1 114 ? 8.654 -8.110 -8.365 1.00 94.88 114 HIS A O 1
ATOM 872 N N . LYS A 1 115 ? 9.493 -9.473 -6.794 1.00 91.19 115 LYS A N 1
ATOM 873 C CA . LYS A 1 115 ? 8.421 -10.494 -6.863 1.00 91.19 115 LYS A CA 1
ATOM 874 C C . LYS A 1 115 ? 6.991 -9.958 -6.690 1.00 91.19 115 LYS A C 1
ATOM 876 O O . LYS A 1 115 ? 6.042 -10.670 -6.995 1.00 91.19 115 LYS A O 1
ATOM 881 N N . GLY A 1 116 ? 6.830 -8.748 -6.151 1.00 91.69 116 GLY A N 1
ATOM 882 C CA . GLY A 1 116 ? 5.530 -8.085 -6.030 1.00 91.69 116 GLY A CA 1
ATOM 883 C C . GLY A 1 116 ? 5.021 -7.475 -7.340 1.00 91.69 116 GLY A C 1
ATOM 884 O O . GLY A 1 116 ? 3.868 -7.059 -7.398 1.00 91.69 116 GLY A O 1
ATOM 885 N N . TYR A 1 117 ? 5.854 -7.393 -8.378 1.00 94.31 117 TYR A N 1
ATOM 886 C CA . TYR A 1 117 ? 5.449 -6.890 -9.686 1.00 94.31 117 TYR A CA 1
ATOM 887 C C . TYR A 1 117 ? 4.852 -8.030 -10.500 1.00 94.31 117 TYR A C 1
ATOM 889 O O . TYR A 1 117 ? 5.506 -9.040 -10.744 1.00 94.31 117 TYR A O 1
ATOM 897 N N . ALA A 1 118 ? 3.602 -7.858 -10.929 1.00 93.31 118 ALA A N 1
ATOM 898 C CA . ALA A 1 118 ? 2.955 -8.816 -11.818 1.00 93.31 118 ALA A CA 1
ATOM 899 C C . ALA A 1 118 ? 3.597 -8.798 -13.213 1.00 93.31 118 ALA A C 1
ATOM 901 O O . ALA A 1 118 ? 3.809 -9.850 -13.809 1.00 93.31 118 ALA A O 1
ATOM 902 N N . TYR A 1 119 ? 3.929 -7.601 -13.706 1.0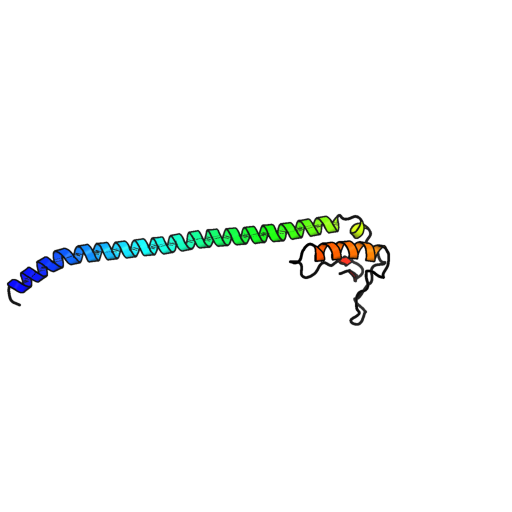0 92.56 119 TYR A N 1
ATOM 903 C CA . TYR A 1 119 ? 4.522 -7.377 -15.020 1.00 92.56 119 TYR A CA 1
ATOM 904 C C . TYR A 1 119 ? 5.470 -6.182 -14.969 1.00 92.56 119 TYR A C 1
ATOM 906 O O . TYR A 1 119 ? 5.214 -5.209 -14.256 1.00 92.56 119 TYR A O 1
ATOM 914 N N . VAL A 1 120 ? 6.533 -6.236 -15.766 1.00 95.38 120 VAL A N 1
ATOM 915 C CA . VAL A 1 120 ? 7.421 -5.104 -16.035 1.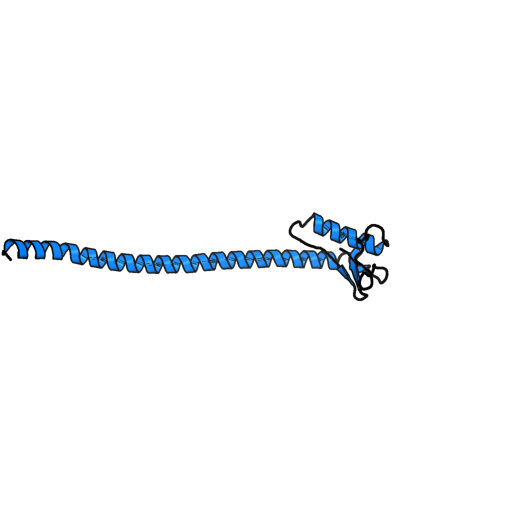00 95.38 120 VAL A CA 1
ATOM 916 C C . VAL A 1 120 ? 7.553 -5.024 -17.548 1.00 95.38 120 VAL A C 1
ATOM 918 O O . VAL A 1 120 ? 8.041 -5.963 -18.159 1.00 95.38 120 VAL A O 1
ATOM 921 N N . TYR A 1 121 ? 7.069 -3.947 -18.162 1.00 94.62 121 TYR A N 1
ATOM 922 C CA . TYR A 1 121 ? 7.026 -3.833 -19.618 1.00 94.62 121 TYR A CA 1
ATOM 923 C C . TYR A 1 121 ? 7.310 -2.405 -20.083 1.00 94.62 121 TYR A C 1
ATOM 925 O O . TYR A 1 121 ? 7.205 -1.442 -19.320 1.00 94.62 121 TYR A O 1
ATOM 933 N N . MET A 1 122 ? 7.638 -2.272 -21.363 1.00 94.50 122 MET A N 1
ATOM 934 C CA . MET A 1 122 ? 7.797 -1.011 -22.072 1.00 94.50 122 MET A CA 1
ATOM 935 C C . MET A 1 122 ? 6.970 -1.039 -23.357 1.00 94.50 122 MET A C 1
ATOM 937 O O . MET A 1 122 ? 7.092 -1.958 -24.163 1.00 94.50 122 MET A O 1
ATOM 941 N N . GLY A 1 123 ? 6.160 -0.000 -23.556 1.00 93.06 123 GLY A N 1
ATOM 942 C CA . GLY A 1 123 ? 5.526 0.303 -24.837 1.00 93.06 123 GLY A CA 1
ATOM 943 C C . GLY A 1 123 ? 6.212 1.493 -25.504 1.00 93.06 123 GLY A C 1
ATOM 944 O O . GLY A 1 123 ? 6.598 2.444 -24.821 1.00 93.06 123 GLY A O 1
ATOM 945 N N . THR A 1 124 ? 6.359 1.460 -26.827 1.00 92.50 124 THR A N 1
ATOM 946 C CA . THR A 1 124 ? 6.935 2.565 -27.608 1.00 92.50 124 THR A CA 1
ATOM 947 C C . THR A 1 124 ? 5.852 3.332 -28.364 1.00 92.50 124 THR A C 1
ATOM 949 O O . THR A 1 124 ? 4.757 2.824 -28.611 1.00 92.50 124 THR A O 1
ATOM 952 N N . ARG A 1 125 ? 6.156 4.574 -28.769 1.00 89.38 125 ARG A N 1
ATOM 953 C CA . ARG A 1 125 ? 5.237 5.415 -29.560 1.00 89.38 125 ARG A CA 1
ATOM 954 C C . ARG A 1 125 ? 4.816 4.755 -30.878 1.00 89.38 125 ARG A C 1
ATOM 956 O O . ARG A 1 125 ? 3.721 5.013 -31.362 1.00 89.38 125 ARG A O 1
ATOM 963 N N . GLU A 1 126 ? 5.686 3.929 -31.446 1.00 88.31 126 GLU A N 1
ATOM 964 C CA . GLU A 1 126 ? 5.464 3.244 -32.722 1.00 88.31 126 GLU A CA 1
ATOM 965 C C . GLU A 1 126 ? 4.710 1.915 -32.565 1.00 88.31 126 GLU A C 1
ATOM 967 O O . GLU A 1 126 ? 4.542 1.191 -33.537 1.00 88.31 126 GLU A O 1
ATOM 972 N N . GLY A 1 127 ? 4.244 1.576 -31.357 1.00 89.12 127 GLY A N 1
ATOM 973 C CA . GLY A 1 127 ? 3.520 0.327 -31.102 1.00 89.12 127 GLY A CA 1
ATOM 974 C C . GLY A 1 127 ? 4.419 -0.877 -30.810 1.00 89.12 127 GLY A C 1
ATOM 975 O O . GLY A 1 127 ? 3.946 -2.016 -30.803 1.00 89.12 127 GLY A O 1
ATOM 976 N N . GLY A 1 128 ? 5.710 -0.639 -30.569 1.00 92.00 128 GLY A N 1
ATOM 977 C CA . GLY A 1 128 ? 6.638 -1.651 -30.076 1.00 92.00 128 GLY A CA 1
ATOM 978 C C . GLY A 1 128 ? 6.316 -2.029 -28.632 1.00 92.00 128 GLY A C 1
ATOM 979 O O . GLY A 1 128 ? 5.876 -1.182 -27.849 1.00 92.00 128 GLY A O 1
ATOM 980 N N . TYR A 1 129 ? 6.531 -3.294 -28.278 1.00 93.44 129 TYR A N 1
ATOM 981 C CA . TYR A 1 129 ? 6.218 -3.813 -26.947 1.00 93.44 129 TYR A CA 1
ATOM 982 C C . TYR A 1 129 ? 7.283 -4.800 -26.468 1.00 93.44 129 TYR A C 1
ATOM 984 O O . TYR A 1 129 ? 7.671 -5.705 -27.203 1.00 93.44 129 TYR A O 1
ATOM 992 N N . ILE A 1 130 ? 7.749 -4.627 -25.232 1.00 93.75 130 ILE A N 1
ATOM 993 C CA . ILE A 1 130 ? 8.761 -5.479 -24.596 1.00 93.75 130 ILE A CA 1
ATOM 994 C C . ILE A 1 1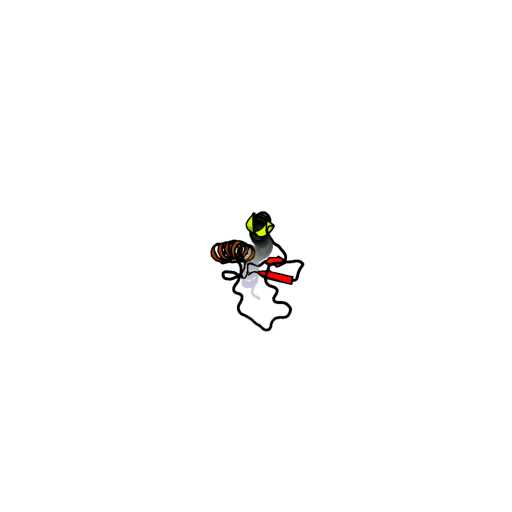30 ? 8.295 -5.773 -23.172 1.00 93.75 130 ILE A C 1
ATOM 996 O O . ILE A 1 130 ? 7.963 -4.839 -22.445 1.00 93.75 130 ILE A O 1
ATOM 1000 N N . GLN A 1 131 ? 8.287 -7.044 -22.778 1.00 89.62 131 GLN A N 1
ATOM 1001 C CA . GLN A 1 131 ? 7.936 -7.534 -21.445 1.00 89.62 131 GLN A CA 1
ATOM 1002 C C . GLN A 1 131 ? 8.893 -8.661 -21.066 1.00 89.62 131 GLN A C 1
ATOM 1004 O O . GLN A 1 131 ? 9.270 -9.424 -21.985 1.00 89.62 131 GLN A O 1
#